Protein AF-W6Q7H1-F1 (afdb_monomer_lite)

Secondary structure (DSSP, 8-state):
-PPPPPPP-------------S-------HHHHHHHHHHHHHHGGGHHHHHHHHHHHHH-HHHHHHHHHHHHHHHHHHHHHHHHHHHHHHHHHHHHHHHHHHHHHHHHHHHHHHHHHHHHHHHHHHHHHHHHHHHHHHHHHHHHTS-----STTSSSSS---

Organism: Penicillium roqueforti (strain FM164) (NCBI:txid1365484)

Sequence (162 aa):
MELRPCELPNLSNKDSDVEPSDHVPLLTSPSQHEEETRHTLATEPFQPTLKVLADLECDDPKFAFLVARLIGPYRRLWESCVSKHINGQKLEQSNQNLKEAGTYLRKERDGLQLRHDKQLARLRFFGQALESSRERLISLLDNWNYPYSPNLVGLLDVIREE

pLDDT: mean 80.97, std 22.29, range [35.31, 98.75]

Foldseek 3Di:
DDDDDDDDDDDDDDDDDDPDDPDDPPCQDPVNVVVVVLCCQLCVVCVVVVVVLVVCCVVPVVVSVVSCVVCVVVSVVSSVVSVVVVVVVVVVVVVVVVVVVVVVVVVVVVVVVVVVVVVVVVVVVVVVVVVVVVVVVVVVVVVVPDPPDDDPPPPPVPPPDD

Radius of gyration: 45.91 Å; chains: 1; bounding box: 108×52×128 Å

Structure (mmCIF, N/CA/C/O backbone):
data_AF-W6Q7H1-F1
#
_entry.id   AF-W6Q7H1-F1
#
loop_
_atom_site.group_PDB
_atom_site.id
_atom_site.type_symbol
_atom_site.label_atom_id
_atom_site.label_alt_id
_atom_site.label_comp_id
_atom_site.label_asym_id
_atom_site.label_entity_id
_atom_site.label_seq_id
_atom_site.pdbx_PDB_ins_code
_atom_site.Cartn_x
_atom_site.Cartn_y
_atom_site.Cartn_z
_atom_site.occupancy
_atom_site.B_iso_or_equiv
_atom_site.auth_seq_id
_atom_site.auth_comp_id
_atom_site.auth_asym_id
_atom_site.auth_atom_id
_atom_site.pdbx_PDB_model_num
ATOM 1 N N . MET A 1 1 ? 21.364 39.750 -37.862 1.00 40.34 1 MET A N 1
ATOM 2 C CA . MET A 1 1 ? 19.901 39.577 -37.754 1.00 40.34 1 MET A CA 1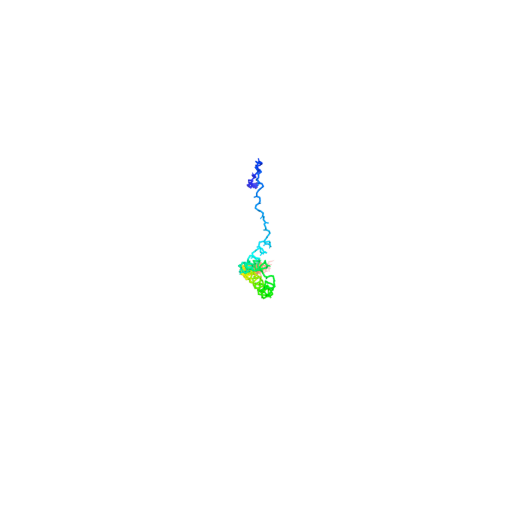
ATOM 3 C C . MET A 1 1 ? 19.629 39.081 -36.351 1.00 40.34 1 MET A C 1
ATOM 5 O O . MET A 1 1 ? 19.990 37.959 -36.027 1.00 40.34 1 MET A O 1
ATOM 9 N N . GLU A 1 2 ? 19.172 39.995 -35.505 1.00 40.50 2 GLU A N 1
ATOM 10 C CA . GLU A 1 2 ? 19.010 39.822 -34.062 1.00 40.50 2 GLU A CA 1
ATOM 11 C C . GLU A 1 2 ? 17.768 38.987 -33.729 1.00 40.50 2 GLU A C 1
ATOM 13 O O . GLU A 1 2 ? 16.739 39.077 -34.402 1.00 40.50 2 GLU A O 1
ATOM 18 N N . LEU A 1 3 ? 17.878 38.170 -32.682 1.00 42.88 3 LEU A N 1
ATOM 19 C CA . LEU A 1 3 ? 16.790 37.377 -32.118 1.00 42.88 3 LEU A CA 1
ATOM 20 C C . LEU A 1 3 ? 15.899 38.274 -31.244 1.00 42.88 3 LEU A C 1
ATOM 22 O O . LEU A 1 3 ? 16.369 38.847 -30.265 1.00 42.88 3 LEU A O 1
ATOM 26 N N . ARG A 1 4 ? 14.605 38.357 -31.573 1.00 41.91 4 ARG A N 1
ATOM 27 C CA . ARG A 1 4 ? 13.549 38.881 -30.689 1.00 41.91 4 ARG A CA 1
ATOM 28 C C . ARG A 1 4 ? 13.081 37.779 -29.726 1.00 41.91 4 ARG A C 1
ATOM 30 O O . ARG A 1 4 ? 12.686 36.721 -30.215 1.00 41.91 4 ARG A O 1
ATOM 37 N N . PRO A 1 5 ? 13.020 38.014 -28.406 1.00 41.50 5 PRO A N 1
ATOM 38 C CA . PRO A 1 5 ? 12.223 37.204 -27.489 1.00 41.50 5 PRO A CA 1
ATOM 39 C C . PRO A 1 5 ? 10.792 37.761 -27.412 1.00 41.50 5 PRO A C 1
ATOM 41 O O . PRO A 1 5 ? 10.605 38.960 -27.218 1.00 41.50 5 PRO A O 1
ATOM 44 N N . CYS A 1 6 ? 9.781 36.903 -27.568 1.00 40.47 6 CYS A N 1
ATOM 45 C CA . CYS A 1 6 ? 8.385 37.258 -27.310 1.00 40.47 6 CYS A CA 1
ATOM 46 C C . CYS A 1 6 ? 8.111 37.300 -25.798 1.00 40.47 6 CYS A C 1
ATOM 48 O O . CYS A 1 6 ? 8.524 36.416 -25.050 1.00 40.47 6 CYS A O 1
ATOM 50 N N . GLU A 1 7 ? 7.430 38.365 -25.393 1.00 38.88 7 GLU A N 1
ATOM 51 C CA . GLU A 1 7 ? 7.159 38.823 -24.032 1.00 38.88 7 GLU A CA 1
ATOM 52 C C . GLU A 1 7 ? 6.196 37.905 -23.252 1.00 38.88 7 GLU A C 1
ATOM 54 O O . GLU A 1 7 ? 5.252 37.343 -23.807 1.00 38.88 7 GLU A O 1
ATOM 59 N N . LEU A 1 8 ? 6.418 37.795 -21.938 1.00 44.91 8 LEU A N 1
ATOM 60 C CA . LEU A 1 8 ? 5.464 37.252 -20.963 1.00 44.91 8 LEU A CA 1
ATOM 61 C C . LEU A 1 8 ? 4.520 38.374 -20.491 1.00 44.91 8 LEU A C 1
ATOM 63 O O . LEU A 1 8 ? 5.006 39.473 -20.211 1.00 44.91 8 LEU A O 1
ATOM 67 N N . PRO A 1 9 ? 3.208 38.131 -20.311 1.00 43.03 9 PRO A N 1
ATOM 68 C CA . PRO A 1 9 ? 2.324 39.138 -19.744 1.00 43.03 9 PRO A CA 1
ATOM 69 C C . PRO A 1 9 ? 2.499 39.220 -18.221 1.00 43.03 9 PRO A C 1
ATOM 71 O O . PRO A 1 9 ? 2.127 38.314 -17.475 1.00 43.03 9 PRO A O 1
ATOM 74 N N . ASN A 1 10 ? 3.048 40.349 -17.771 1.00 39.53 10 ASN A N 1
ATOM 75 C CA . ASN A 1 10 ? 2.934 40.845 -16.403 1.00 39.53 10 ASN A CA 1
ATOM 76 C C . ASN A 1 10 ? 1.489 41.302 -16.157 1.00 39.53 10 ASN A C 1
ATOM 78 O O . ASN A 1 10 ? 1.030 42.258 -16.778 1.00 39.53 10 ASN A O 1
ATOM 82 N N . LEU A 1 11 ? 0.792 40.660 -15.222 1.00 37.38 11 LEU A N 1
ATOM 83 C CA . LEU A 1 11 ? -0.483 41.136 -14.685 1.00 37.38 11 LEU A CA 1
ATOM 84 C C . LEU A 1 11 ? -0.301 41.385 -13.187 1.00 37.38 11 LEU A C 1
ATOM 86 O O . LEU A 1 11 ? -0.572 40.534 -12.349 1.00 37.38 11 LEU A O 1
ATOM 90 N N . SER A 1 12 ? 0.217 42.573 -12.876 1.00 39.00 12 SER A N 1
ATOM 91 C CA . SER A 1 12 ? 0.141 43.179 -11.549 1.00 39.00 12 SER A CA 1
ATOM 92 C C . SER A 1 12 ? -0.893 44.298 -11.616 1.00 39.00 12 SER A C 1
ATOM 94 O O . SER A 1 12 ? -0.674 45.306 -12.285 1.00 39.00 12 SER A O 1
ATOM 96 N N . ASN A 1 13 ? -2.033 44.093 -10.959 1.00 35.31 13 ASN A N 1
ATOM 97 C CA . ASN A 1 13 ? -2.994 45.137 -10.622 1.00 35.31 13 ASN A CA 1
ATOM 98 C C . ASN A 1 13 ? -3.546 44.845 -9.217 1.00 35.31 13 ASN A C 1
ATOM 100 O O . ASN A 1 13 ? -4.483 44.075 -9.050 1.00 35.31 13 ASN A O 1
ATOM 104 N N . LYS A 1 14 ? -2.851 45.407 -8.225 1.00 38.88 14 LYS A N 1
ATOM 105 C CA . LYS A 1 14 ? -3.368 46.357 -7.229 1.00 38.88 14 LYS A CA 1
ATOM 106 C C . LYS A 1 14 ? -4.723 46.058 -6.559 1.00 38.88 14 LYS A C 1
ATOM 108 O O . LYS A 1 14 ? -5.775 46.230 -7.163 1.00 38.88 14 LYS A O 1
ATOM 113 N N . ASP A 1 15 ? -4.609 45.729 -5.272 1.00 42.09 15 ASP A N 1
ATOM 114 C CA . ASP A 1 15 ? -5.426 46.101 -4.108 1.00 42.09 15 ASP A CA 1
ATOM 115 C C . ASP A 1 15 ? -6.907 46.448 -4.319 1.00 42.09 15 ASP A C 1
ATOM 117 O O . ASP A 1 15 ? -7.267 47.539 -4.767 1.00 42.09 15 ASP A O 1
ATOM 121 N N . SER A 1 16 ? -7.763 45.566 -3.805 1.00 40.66 16 SER A N 1
ATOM 122 C CA . SER A 1 16 ? -9.054 45.947 -3.241 1.00 40.66 16 SER A CA 1
ATOM 123 C C . SER A 1 16 ? -9.199 45.298 -1.867 1.00 40.66 16 SER A C 1
ATOM 125 O O . SER A 1 16 ? -9.315 44.075 -1.772 1.00 40.66 16 SER A O 1
ATOM 127 N N . ASP A 1 17 ? -9.182 46.142 -0.835 1.00 50.56 17 ASP A N 1
ATOM 128 C CA . ASP A 1 17 ? -9.732 45.884 0.496 1.00 50.56 17 ASP A CA 1
ATOM 129 C C . ASP A 1 17 ? -11.088 45.178 0.383 1.00 50.56 17 ASP A C 1
ATOM 131 O O . ASP A 1 17 ? -12.082 45.785 -0.017 1.00 50.56 17 ASP A O 1
ATOM 135 N N . VAL A 1 18 ? -11.128 43.902 0.756 1.00 44.12 18 VAL A N 1
ATOM 136 C CA . VAL A 1 18 ? -12.328 43.234 1.263 1.00 44.12 18 VAL A CA 1
ATOM 137 C C . VAL A 1 18 ? -11.851 42.295 2.359 1.00 44.12 18 VAL A C 1
ATOM 139 O O . VAL A 1 18 ? -11.338 41.211 2.097 1.00 44.12 18 VAL A O 1
ATOM 142 N N . GLU A 1 19 ? -11.992 42.758 3.593 1.00 41.62 19 GLU A N 1
ATOM 143 C CA . GLU A 1 19 ? -11.903 41.968 4.814 1.00 41.62 19 GLU A CA 1
ATOM 144 C C . GLU A 1 19 ? -12.893 40.786 4.719 1.00 41.62 19 GLU A C 1
ATOM 146 O O . GLU A 1 19 ? -14.108 41.007 4.653 1.00 41.62 19 GLU A O 1
ATOM 151 N N . PRO A 1 20 ? -12.440 39.519 4.670 1.00 40.88 20 PRO A N 1
ATOM 152 C CA . PRO A 1 20 ? -13.344 38.396 4.803 1.00 40.88 20 PRO A CA 1
ATOM 153 C C . PRO A 1 20 ? -13.561 38.171 6.297 1.00 40.88 20 PRO A C 1
ATOM 155 O O . PRO A 1 20 ? -12.736 37.561 6.969 1.00 40.88 20 PRO A O 1
ATOM 158 N N . SER A 1 21 ? -14.670 38.731 6.781 1.00 46.59 21 SER A N 1
ATOM 159 C CA . SER A 1 21 ? -15.403 38.367 7.996 1.00 46.59 21 SER A CA 1
ATOM 160 C C . SER A 1 21 ? -14.884 37.099 8.691 1.00 46.59 21 SER A C 1
ATOM 162 O O . SER A 1 21 ? -14.930 36.000 8.131 1.00 46.59 21 SER A O 1
ATOM 164 N N . ASP A 1 22 ? -14.448 37.294 9.938 1.00 45.38 22 ASP A N 1
ATOM 165 C CA . ASP A 1 22 ? -14.119 36.290 10.951 1.00 45.38 22 ASP A CA 1
ATOM 166 C C . ASP A 1 22 ? -15.256 35.284 11.172 1.00 45.38 22 ASP A C 1
ATOM 168 O O . ASP A 1 22 ? -15.965 35.314 12.174 1.00 45.38 22 ASP A O 1
ATOM 172 N N . HIS A 1 23 ? -15.409 34.334 10.260 1.00 52.75 23 HIS A N 1
ATOM 173 C CA . HIS A 1 23 ? -16.142 33.098 10.491 1.00 52.75 23 HIS A CA 1
ATOM 174 C C . HIS A 1 23 ? -15.349 31.941 9.892 1.00 52.75 23 HIS A C 1
ATOM 176 O O . HIS A 1 23 ? -15.810 31.239 8.996 1.00 52.75 23 HIS A O 1
ATOM 182 N N . VAL A 1 24 ? -14.132 31.737 10.402 1.00 43.47 24 VAL A N 1
ATOM 183 C CA . VAL A 1 24 ? -13.449 30.446 10.283 1.00 43.47 24 VAL A CA 1
ATOM 184 C C . VAL A 1 24 ? -14.335 29.431 11.013 1.00 43.47 24 VAL A C 1
ATOM 186 O O . VAL A 1 24 ? -14.487 29.550 12.233 1.00 43.47 24 VAL A O 1
ATOM 189 N N . PRO A 1 25 ? -14.948 28.443 10.329 1.00 48.09 25 PRO A N 1
ATOM 190 C CA . PRO A 1 25 ? -15.515 27.305 11.030 1.00 48.09 25 PRO A CA 1
ATOM 191 C C . PRO A 1 25 ? -14.351 26.697 11.794 1.00 48.09 25 PRO A C 1
ATOM 193 O O . PRO A 1 25 ? -13.331 26.389 11.175 1.00 48.09 25 PRO A O 1
ATOM 196 N N . LEU A 1 26 ? -14.478 26.624 13.120 1.00 49.00 26 LEU A N 1
ATOM 197 C CA . LEU A 1 26 ? -13.492 26.046 14.023 1.00 49.00 26 LEU A CA 1
ATOM 198 C C . LEU A 1 26 ? -12.962 24.761 13.367 1.00 49.00 26 LEU A C 1
ATOM 200 O O . LEU A 1 26 ? -13.674 23.761 13.306 1.00 49.00 26 LEU A O 1
ATOM 204 N N . LEU A 1 27 ? -11.765 24.820 12.777 1.00 48.28 27 LEU A N 1
ATOM 205 C CA . LEU A 1 27 ? -11.122 23.676 12.143 1.00 48.28 27 LEU A CA 1
ATOM 206 C C . LEU A 1 27 ? -10.662 22.791 13.295 1.00 48.28 27 LEU A C 1
ATOM 208 O O . LEU A 1 27 ? -9.509 22.843 13.727 1.00 48.28 27 LEU A O 1
ATOM 212 N N . THR A 1 28 ? -11.603 22.035 13.858 1.00 51.94 28 THR A N 1
ATOM 213 C CA . THR A 1 28 ? -11.302 20.945 14.771 1.00 51.94 28 THR A CA 1
ATOM 214 C C . THR A 1 28 ? -10.275 20.073 14.070 1.00 51.94 28 THR A C 1
ATOM 216 O O . THR A 1 28 ? -10.434 19.672 12.914 1.00 51.94 28 THR A O 1
ATOM 219 N N . SER A 1 29 ? -9.144 19.866 14.738 1.00 66.94 29 SER A N 1
ATOM 220 C CA . SER A 1 29 ? -8.030 19.132 14.148 1.00 66.94 29 SER A CA 1
ATOM 221 C C . SER A 1 29 ? -8.494 17.722 13.755 1.00 66.94 29 SER A C 1
ATOM 223 O O . SER A 1 29 ? -9.351 17.165 14.444 1.00 66.94 29 SER A O 1
ATOM 225 N N . PRO A 1 30 ? -7.923 17.090 12.712 1.00 68.31 30 PRO A N 1
ATOM 226 C CA . PRO A 1 30 ? -8.302 15.732 12.305 1.00 68.31 30 PRO A CA 1
ATOM 227 C C . PRO A 1 30 ? -8.280 14.724 13.466 1.00 68.31 30 PRO A C 1
ATOM 229 O O . PRO A 1 30 ? -9.090 13.805 13.512 1.00 68.31 30 PRO A O 1
ATOM 232 N N . SER A 1 31 ? -7.391 14.937 14.444 1.00 70.00 31 SER A N 1
ATOM 233 C CA . SER A 1 31 ? -7.324 14.171 15.691 1.00 70.00 31 SER A CA 1
ATOM 234 C C . SER A 1 31 ? -8.528 14.377 16.614 1.00 70.00 31 SER A C 1
ATOM 236 O O . SER A 1 31 ? -8.994 13.411 17.206 1.00 70.00 31 SER A O 1
ATOM 238 N N . GLN A 1 32 ? -9.044 15.603 16.731 1.00 77.06 32 GLN A N 1
ATOM 239 C CA . GLN A 1 32 ? -10.197 15.933 17.573 1.00 77.06 32 GLN A CA 1
ATOM 240 C C . GLN A 1 32 ? -11.481 15.325 17.012 1.00 77.06 32 GLN A C 1
ATOM 242 O O . GLN A 1 32 ? -12.263 14.756 17.766 1.00 77.06 32 GLN A O 1
ATOM 247 N N . HIS A 1 33 ? -11.657 15.367 15.690 1.00 79.12 33 HIS A N 1
ATOM 248 C CA . HIS A 1 33 ? -12.797 14.723 15.043 1.00 79.12 33 HIS A CA 1
ATOM 249 C C . HIS A 1 33 ? -12.740 13.192 15.180 1.00 79.12 33 HIS A C 1
ATOM 251 O O . HIS A 1 33 ? -13.756 12.548 15.439 1.00 79.12 33 HIS A O 1
ATOM 257 N N . GLU A 1 34 ? -11.549 12.592 15.073 1.00 82.06 34 GLU A N 1
ATOM 258 C CA . GLU A 1 34 ? -11.366 11.150 15.280 1.00 82.06 34 GLU A CA 1
ATOM 259 C C . GLU A 1 34 ? -11.697 10.745 16.729 1.00 82.06 34 GLU A C 1
ATOM 261 O O . GLU A 1 34 ? -12.388 9.751 16.949 1.00 82.06 34 GLU A O 1
ATOM 266 N N . GLU A 1 35 ? -11.257 11.535 17.715 1.00 85.75 35 GLU A N 1
ATOM 267 C CA . GLU A 1 35 ? -11.584 11.351 19.135 1.00 85.75 35 GLU A CA 1
ATOM 268 C C . GLU A 1 35 ? -13.100 11.399 19.372 1.00 85.75 35 GLU A C 1
ATOM 270 O O . GLU A 1 35 ? -13.674 10.487 19.967 1.00 85.75 35 GLU A O 1
ATOM 275 N N . GLU A 1 36 ? -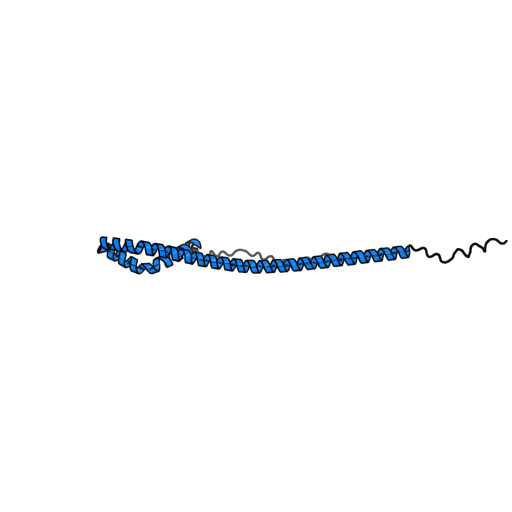13.764 12.423 18.840 1.00 86.75 36 GLU A N 1
ATOM 276 C CA . GLU A 1 36 ? -15.207 12.628 18.962 1.00 86.75 36 GLU A CA 1
ATOM 277 C C . GLU A 1 36 ? -16.013 11.497 18.310 1.00 86.75 36 GLU A C 1
ATOM 279 O O . GLU A 1 36 ? -16.990 11.003 18.882 1.00 86.75 36 GLU A O 1
ATOM 284 N N . THR A 1 37 ? -15.558 11.009 17.155 1.00 87.06 37 THR A N 1
ATOM 285 C CA . THR A 1 37 ? -16.187 9.879 16.461 1.00 87.06 37 THR A CA 1
ATOM 286 C C . THR A 1 37 ? -16.035 8.587 17.270 1.00 87.06 37 THR A C 1
ATOM 288 O O . THR A 1 37 ? -17.005 7.845 17.446 1.00 87.06 37 THR A O 1
ATOM 291 N N . ARG A 1 38 ? -14.839 8.331 17.830 1.00 91.56 38 ARG A N 1
ATOM 292 C CA . ARG A 1 38 ? -14.591 7.184 18.723 1.00 91.56 38 ARG A CA 1
ATOM 293 C C . ARG A 1 38 ? -15.487 7.241 19.957 1.00 91.56 38 ARG A C 1
ATOM 295 O O . ARG A 1 38 ? -16.094 6.232 20.309 1.00 91.56 38 ARG A O 1
ATOM 302 N N . HIS A 1 39 ? -15.587 8.406 20.594 1.00 89.25 39 HIS A N 1
ATOM 303 C CA . HIS A 1 39 ? -16.420 8.598 21.778 1.00 89.25 39 HIS A CA 1
ATOM 304 C C . HIS A 1 39 ? -17.906 8.417 21.480 1.00 89.25 39 HIS A C 1
ATOM 306 O O . HIS A 1 39 ? -18.596 7.735 22.241 1.00 89.25 39 HIS A O 1
ATOM 312 N N . THR A 1 40 ? -18.391 8.959 20.364 1.00 90.69 40 THR A N 1
ATOM 313 C CA . THR A 1 40 ? -19.788 8.813 19.944 1.00 90.69 40 THR A CA 1
ATOM 314 C C . THR A 1 40 ? -20.145 7.339 19.746 1.00 90.69 40 THR A C 1
ATOM 316 O O . THR A 1 40 ? -21.043 6.835 20.420 1.00 90.69 40 THR A O 1
ATOM 319 N N . LEU A 1 41 ? -19.370 6.609 18.938 1.00 91.62 41 LEU A N 1
ATOM 320 C CA . LEU A 1 41 ? -19.603 5.186 18.649 1.00 91.62 41 LEU A CA 1
ATOM 321 C C . LEU A 1 41 ? -19.452 4.278 19.881 1.00 91.62 41 LEU A C 1
ATOM 323 O O . LEU A 1 41 ? -20.107 3.238 19.998 1.00 91.62 41 LEU A O 1
ATOM 327 N N . ALA A 1 42 ? -18.578 4.648 20.816 1.00 91.81 42 ALA A N 1
ATOM 328 C CA . ALA A 1 42 ? -18.394 3.900 22.051 1.00 91.81 42 ALA A CA 1
ATOM 329 C C . ALA A 1 42 ? -19.533 4.121 23.057 1.00 91.81 42 ALA A C 1
ATOM 331 O O . ALA A 1 42 ? -19.881 3.200 23.798 1.00 91.81 42 ALA A O 1
ATOM 332 N N . THR A 1 43 ? -20.111 5.323 23.097 1.00 90.38 43 THR A N 1
ATOM 333 C CA . THR A 1 43 ? -21.060 5.701 24.153 1.00 90.38 43 THR A CA 1
ATOM 334 C C . THR A 1 43 ? -22.512 5.520 23.724 1.00 90.38 43 THR A C 1
ATOM 336 O O . THR A 1 43 ? -23.333 5.155 24.563 1.00 90.38 43 THR A O 1
ATOM 339 N N . GLU A 1 44 ? -22.834 5.716 22.440 1.00 93.88 44 GLU A N 1
ATOM 340 C CA . GLU A 1 44 ? -24.193 5.611 21.882 1.00 93.88 44 GLU A CA 1
ATOM 341 C C . GLU A 1 44 ? -24.937 4.329 2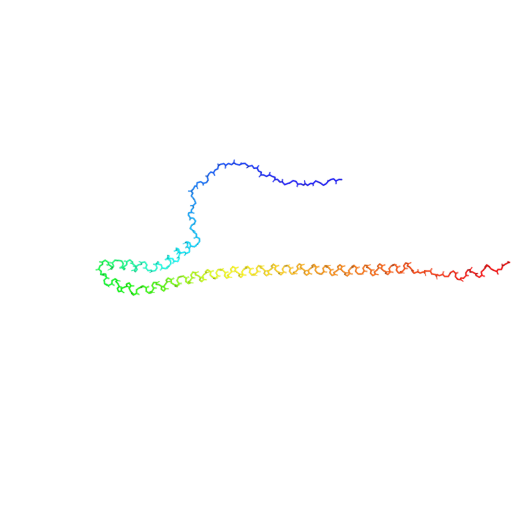2.316 1.00 93.88 44 GLU A C 1
ATOM 343 O O . GLU A 1 44 ? -26.033 4.454 22.871 1.00 93.88 44 GLU A O 1
ATOM 348 N N . PRO A 1 45 ? -24.354 3.114 22.222 1.00 92.62 45 PRO A N 1
ATOM 349 C CA . PRO A 1 45 ? -25.063 1.885 22.595 1.00 92.62 45 PRO A CA 1
ATOM 350 C C . PRO A 1 45 ? -25.384 1.776 24.091 1.00 92.62 45 PRO A C 1
ATOM 352 O O . PRO A 1 45 ? -26.295 1.048 24.479 1.00 92.62 45 PRO A O 1
ATOM 355 N N . PHE A 1 46 ? -24.643 2.493 24.943 1.00 93.00 46 PHE A N 1
ATOM 356 C CA . PHE A 1 46 ? -24.813 2.465 26.397 1.00 93.00 46 PHE A CA 1
ATOM 357 C C . PHE A 1 46 ? -25.626 3.644 26.938 1.00 93.00 46 PHE A C 1
ATOM 359 O O . PHE A 1 46 ? -25.927 3.640 28.132 1.00 93.00 46 PHE A O 1
ATOM 366 N N . GLN A 1 47 ? -26.007 4.627 26.112 1.00 94.25 47 GLN A N 1
ATOM 367 C CA . GLN A 1 47 ? -26.784 5.797 26.550 1.00 94.25 47 GLN A CA 1
ATOM 368 C C . GLN A 1 47 ? -28.075 5.425 27.307 1.00 94.25 47 GLN A C 1
ATOM 370 O O . GLN A 1 47 ? -28.300 5.974 28.389 1.00 94.25 47 GLN A O 1
ATOM 375 N N . PRO A 1 48 ? -28.905 4.465 26.842 1.00 94.50 48 PRO A N 1
ATOM 376 C CA . PRO A 1 48 ? -30.125 4.099 27.563 1.00 94.50 48 PRO A CA 1
ATOM 377 C C . PRO A 1 48 ? -29.823 3.489 28.934 1.00 94.50 48 PRO A C 1
ATOM 379 O O . PRO A 1 48 ? -30.435 3.851 29.935 1.00 94.50 48 PRO A O 1
ATOM 382 N N . THR A 1 49 ? -28.838 2.590 28.994 1.00 91.69 49 THR A N 1
ATOM 383 C CA . THR A 1 49 ? -28.430 1.930 30.237 1.00 91.69 49 THR A CA 1
ATOM 384 C C . THR A 1 49 ? -27.801 2.912 31.220 1.00 91.69 49 THR A C 1
ATOM 386 O O . THR A 1 49 ? -28.024 2.797 32.419 1.00 91.69 49 THR A O 1
ATOM 389 N N . LEU A 1 50 ? -27.043 3.894 30.728 1.00 91.00 50 LEU A N 1
ATOM 390 C CA . LEU A 1 50 ? -26.494 4.979 31.537 1.00 91.00 50 LEU A CA 1
ATOM 391 C C . LEU A 1 50 ? -27.572 5.829 32.182 1.00 91.00 50 LEU A C 1
ATOM 393 O O . LEU A 1 50 ? -27.449 6.170 33.353 1.00 91.00 50 LEU A O 1
ATOM 397 N N . LYS A 1 51 ? -28.618 6.147 31.422 1.00 94.44 51 LYS A N 1
ATOM 398 C CA . LYS A 1 51 ? -29.747 6.912 31.931 1.00 94.44 51 LYS A CA 1
ATOM 399 C C . LYS A 1 51 ? -30.471 6.150 33.041 1.00 94.44 51 LYS A C 1
ATOM 401 O O . LYS A 1 51 ? -30.630 6.684 34.127 1.00 94.44 51 LYS A O 1
ATOM 406 N N . VAL A 1 52 ? -30.791 4.874 32.803 1.00 94.25 52 VAL A N 1
ATOM 407 C CA . VAL A 1 52 ? -31.403 4.002 33.822 1.00 94.25 52 VAL A CA 1
ATOM 408 C C . VAL A 1 52 ? -30.509 3.869 35.057 1.00 94.25 52 VAL A C 1
ATOM 410 O O . VAL A 1 52 ? -31.010 3.833 36.173 1.00 94.25 52 VAL A O 1
ATOM 413 N N . LEU A 1 53 ? -29.188 3.799 34.875 1.00 93.44 53 LEU A N 1
ATOM 414 C CA . LEU A 1 53 ? -28.245 3.718 35.987 1.00 93.44 53 LEU A CA 1
ATOM 415 C C . LEU A 1 53 ? -28.220 5.006 36.822 1.00 93.44 53 LEU A C 1
ATOM 417 O O . LEU A 1 53 ? -28.132 4.911 38.040 1.00 93.44 53 LEU A O 1
ATOM 421 N N . ALA A 1 54 ? -28.318 6.174 36.182 1.00 94.62 54 ALA A N 1
ATOM 422 C CA . ALA A 1 54 ? -28.393 7.463 36.866 1.00 94.62 54 ALA A CA 1
ATOM 423 C C . ALA A 1 54 ? -29.702 7.610 37.658 1.00 94.62 54 ALA A C 1
ATOM 425 O O . ALA A 1 54 ? -29.669 8.026 38.812 1.00 94.62 54 ALA A O 1
ATOM 426 N N . ASP A 1 55 ? -30.831 7.201 37.070 1.00 95.38 55 ASP A N 1
ATOM 427 C CA . ASP A 1 55 ? -32.127 7.188 37.759 1.00 95.38 55 ASP A CA 1
ATOM 428 C C . ASP A 1 55 ? -32.079 6.234 38.973 1.00 95.38 55 ASP A C 1
ATOM 430 O O . ASP A 1 55 ? -32.474 6.583 40.085 1.00 95.38 55 ASP A O 1
ATOM 434 N N . LEU A 1 56 ? -31.494 5.046 38.787 1.00 94.75 56 LEU A N 1
ATOM 435 C CA . LEU A 1 56 ? -31.360 4.041 39.838 1.00 94.75 56 LEU A CA 1
ATOM 436 C C . LEU A 1 56 ? -30.395 4.453 40.958 1.00 94.75 56 LEU A C 1
ATOM 438 O O . LEU A 1 56 ? -30.586 4.049 42.100 1.00 94.75 56 LEU A O 1
ATOM 442 N N . GLU A 1 57 ? -29.359 5.237 40.662 1.00 94.94 57 GLU A N 1
ATOM 443 C CA . GLU A 1 57 ? -28.439 5.765 41.675 1.00 94.94 57 GLU A CA 1
ATOM 444 C C . GLU A 1 57 ? -29.155 6.689 42.672 1.00 94.94 57 GLU A C 1
ATOM 446 O O . GLU A 1 57 ? -28.806 6.695 43.855 1.00 94.94 57 GLU A O 1
ATOM 451 N N . CYS A 1 58 ? -30.192 7.406 42.223 1.00 94.19 58 CYS A N 1
ATOM 452 C CA . CYS A 1 58 ? -31.060 8.199 43.092 1.00 94.19 58 CYS A CA 1
ATOM 453 C C . CYS A 1 58 ? -32.006 7.335 43.944 1.00 94.19 58 CYS A C 1
ATOM 455 O O . CYS A 1 58 ? -32.193 7.642 45.122 1.00 94.19 58 CYS A O 1
ATOM 457 N N . ASP A 1 59 ? -32.582 6.272 43.372 1.00 95.44 59 ASP A N 1
ATOM 458 C CA . ASP A 1 59 ? -33.602 5.443 44.035 1.00 95.44 59 ASP A CA 1
ATOM 459 C C . ASP A 1 59 ? -33.012 4.361 44.963 1.00 95.44 59 ASP A C 1
ATOM 461 O O . ASP A 1 59 ? -33.470 4.175 46.093 1.00 95.44 59 ASP A O 1
ATOM 465 N N . ASP A 1 60 ? -31.990 3.636 44.500 1.00 95.88 60 ASP A N 1
ATOM 466 C CA . ASP A 1 60 ? -31.287 2.584 45.242 1.00 95.88 60 ASP A CA 1
ATOM 467 C C . ASP A 1 60 ? -29.787 2.563 44.877 1.00 95.88 60 ASP A C 1
ATOM 469 O O . ASP A 1 60 ? -29.346 1.810 43.994 1.00 95.88 60 ASP A O 1
ATOM 473 N N . PRO A 1 61 ? -28.950 3.325 45.605 1.00 94.88 61 PRO A N 1
ATOM 474 C CA . PRO A 1 61 ? -27.525 3.428 45.302 1.00 94.88 61 PRO A CA 1
ATOM 475 C C . PRO A 1 61 ? -26.772 2.098 45.470 1.00 94.88 61 PRO A C 1
ATOM 477 O O . PRO A 1 61 ? -25.733 1.884 44.839 1.00 94.88 61 PRO A O 1
ATOM 480 N N . LYS A 1 62 ? -27.271 1.167 46.299 1.00 95.62 62 LYS A N 1
ATOM 481 C CA . LYS A 1 62 ? -26.623 -0.143 46.484 1.00 95.62 62 LYS A CA 1
ATOM 482 C C . LYS A 1 62 ? -26.854 -1.027 45.267 1.00 95.62 62 LYS A C 1
ATOM 484 O O . LYS A 1 62 ? -25.919 -1.689 44.811 1.00 95.62 62 LYS A O 1
ATOM 489 N N . PHE A 1 63 ? -28.073 -1.029 44.734 1.00 92.31 63 PHE A N 1
ATOM 490 C CA . PHE A 1 63 ? -28.379 -1.762 43.512 1.00 92.31 63 PHE A CA 1
ATOM 491 C C . PHE A 1 63 ? -27.716 -1.115 42.288 1.00 92.31 63 PHE A C 1
ATOM 493 O O . PHE A 1 63 ? -27.105 -1.831 41.492 1.00 92.31 63 PHE A O 1
ATOM 500 N N . ALA A 1 64 ? -27.704 0.221 42.195 1.00 95.69 64 ALA A N 1
ATOM 501 C CA . ALA A 1 64 ? -26.971 0.952 41.158 1.00 95.69 64 ALA A CA 1
ATOM 502 C C . ALA A 1 64 ? -25.489 0.549 41.110 1.00 95.69 64 ALA A C 1
ATOM 504 O O . ALA A 1 64 ? -24.961 0.237 40.044 1.00 95.69 64 ALA A O 1
ATOM 505 N N . PHE A 1 65 ? -24.825 0.445 42.266 1.00 94.25 65 PHE A N 1
ATOM 506 C CA . PHE A 1 65 ? -23.435 -0.007 42.334 1.00 94.25 65 PHE A CA 1
ATOM 507 C C . PHE A 1 65 ? -23.232 -1.426 41.771 1.00 94.25 65 PHE A C 1
ATOM 509 O O . PHE A 1 65 ? -22.267 -1.673 41.041 1.00 94.25 65 PHE A O 1
ATOM 516 N N . LEU A 1 66 ? -24.131 -2.368 42.076 1.00 95.12 66 LEU A N 1
ATOM 517 C CA . LEU A 1 66 ? -24.054 -3.739 41.554 1.00 95.12 66 LEU A CA 1
ATOM 518 C C . LEU A 1 66 ? -24.226 -3.772 40.032 1.00 95.12 66 LEU A C 1
ATOM 520 O O . LEU A 1 66 ? -23.470 -4.452 39.334 1.00 95.12 66 LEU A O 1
ATOM 524 N N . VAL A 1 67 ? -25.180 -2.998 39.518 1.00 93.94 67 VAL A N 1
ATOM 525 C CA . VAL A 1 67 ? -25.454 -2.879 38.084 1.00 93.94 67 VAL A CA 1
ATOM 526 C C . VAL A 1 67 ? -24.273 -2.212 37.363 1.00 93.94 67 VAL A C 1
ATOM 528 O O . VAL A 1 67 ? -23.787 -2.737 36.358 1.00 93.94 67 VAL A O 1
ATOM 531 N N . ALA A 1 68 ? -23.711 -1.136 37.920 1.00 94.38 68 ALA A N 1
ATOM 532 C CA . ALA A 1 68 ? -22.512 -0.475 37.401 1.00 94.38 68 ALA A CA 1
ATOM 533 C C . ALA A 1 68 ? -21.301 -1.421 37.357 1.00 94.38 68 ALA A C 1
ATOM 535 O O . ALA A 1 68 ? -20.574 -1.467 36.359 1.00 94.38 68 ALA A O 1
ATOM 536 N N . ARG A 1 69 ? -21.101 -2.221 38.414 1.00 95.25 69 ARG A N 1
ATOM 537 C CA . ARG A 1 69 ? -20.027 -3.221 38.493 1.00 95.25 69 ARG A CA 1
ATOM 538 C C . ARG A 1 69 ? -20.160 -4.296 37.412 1.00 95.25 69 ARG A C 1
ATOM 540 O O . ARG A 1 69 ? -19.138 -4.770 36.918 1.00 95.25 69 ARG A O 1
ATOM 547 N N . LEU A 1 70 ? -21.387 -4.655 37.032 1.00 92.56 70 LEU A N 1
ATOM 548 C CA . LEU A 1 70 ? -21.649 -5.605 35.952 1.00 92.56 70 LEU A CA 1
ATOM 549 C C . LEU A 1 70 ? -21.393 -4.993 34.569 1.00 92.56 70 LEU A C 1
ATOM 551 O O . LEU A 1 70 ? -20.754 -5.629 33.739 1.00 92.56 70 LEU A O 1
ATOM 555 N N . ILE A 1 71 ? -21.872 -3.772 34.317 1.00 93.00 71 ILE A N 1
ATOM 556 C CA . ILE A 1 71 ? -21.830 -3.133 32.988 1.00 93.00 71 ILE A CA 1
ATOM 557 C C . ILE A 1 71 ? -20.439 -2.580 32.650 1.00 93.00 71 ILE A C 1
ATOM 559 O O . ILE A 1 71 ? -20.043 -2.570 31.483 1.00 93.00 71 ILE A O 1
ATOM 563 N N . GLY A 1 72 ? -19.679 -2.132 33.653 1.00 93.25 72 GLY A N 1
ATOM 564 C CA . GLY A 1 72 ? -18.377 -1.485 33.467 1.00 93.25 72 GLY A CA 1
ATOM 565 C C . GLY A 1 72 ? -17.395 -2.266 32.576 1.00 93.25 72 GLY A C 1
ATOM 566 O O . GLY A 1 72 ? -16.855 -1.683 31.633 1.00 93.25 72 GLY A O 1
ATOM 567 N N . PRO A 1 73 ? -17.172 -3.574 32.809 1.00 94.69 73 PRO A N 1
ATOM 568 C CA . PRO A 1 73 ? -16.321 -4.397 31.950 1.00 94.69 73 PRO A CA 1
ATOM 569 C C . PRO A 1 73 ? -16.799 -4.470 30.494 1.00 94.69 73 PRO A C 1
ATOM 571 O O . PRO A 1 73 ? -15.978 -4.366 29.583 1.00 94.69 73 PRO A O 1
ATOM 574 N N . TYR A 1 74 ? -18.110 -4.597 30.261 1.00 94.12 74 TYR A N 1
ATOM 575 C CA . TYR A 1 74 ? -18.671 -4.667 28.907 1.00 94.12 74 TYR A CA 1
ATOM 576 C C . TYR A 1 74 ? -18.480 -3.364 28.140 1.00 94.12 74 TYR A C 1
ATOM 578 O O . TYR A 1 74 ? -18.093 -3.399 26.974 1.00 94.12 74 TYR A O 1
ATOM 586 N N . ARG A 1 75 ? -18.668 -2.215 28.800 1.00 93.88 75 ARG A N 1
ATOM 587 C CA . ARG A 1 75 ? -18.387 -0.916 28.182 1.00 93.88 75 ARG A CA 1
ATOM 588 C C . ARG A 1 75 ? -16.930 -0.803 27.745 1.00 93.88 75 ARG A C 1
ATOM 590 O O . ARG A 1 75 ? -16.669 -0.443 26.605 1.00 93.88 75 ARG A O 1
ATOM 597 N N . ARG A 1 76 ? -15.985 -1.141 28.626 1.00 94.12 76 ARG A N 1
ATOM 598 C CA . ARG A 1 76 ? -14.548 -1.047 28.309 1.00 94.12 76 ARG A CA 1
ATOM 599 C C . ARG A 1 76 ? -14.152 -1.969 27.157 1.00 94.12 76 ARG A C 1
ATOM 601 O O . ARG A 1 76 ? -13.320 -1.609 26.326 1.00 94.12 76 ARG A O 1
ATOM 608 N N . LEU A 1 77 ? -14.744 -3.164 27.094 1.00 95.06 77 LEU A N 1
ATOM 609 C CA . LEU A 1 77 ? -14.550 -4.073 25.964 1.00 95.06 77 LEU A CA 1
ATOM 610 C C . LEU A 1 77 ? -15.098 -3.472 24.669 1.00 95.06 77 LEU A C 1
ATOM 612 O O . LEU A 1 77 ? -14.401 -3.492 23.658 1.00 95.06 77 LEU A O 1
ATOM 616 N N . TRP A 1 78 ? -16.296 -2.888 24.708 1.00 95.69 78 TRP A N 1
ATOM 617 C CA . TRP A 1 78 ? -16.888 -2.212 23.557 1.00 95.69 78 TRP A CA 1
ATOM 618 C C . TRP A 1 78 ? -16.039 -1.032 23.067 1.00 95.69 78 TRP A C 1
ATOM 620 O O . TRP A 1 78 ? -15.713 -0.971 21.885 1.00 95.69 78 TRP A O 1
ATOM 630 N N . GLU A 1 79 ? -15.596 -0.154 23.970 1.00 94.50 79 GLU A N 1
ATOM 631 C CA . GLU A 1 79 ? -14.662 0.943 23.674 1.00 94.50 79 GLU A CA 1
ATOM 632 C C . GLU A 1 79 ? -13.394 0.426 22.970 1.00 94.50 79 GLU A C 1
ATOM 634 O O . GLU A 1 79 ? -12.956 0.981 21.958 1.00 94.50 79 GLU A O 1
ATOM 639 N N . SER A 1 80 ? -12.828 -0.688 23.452 1.00 95.00 80 SER A N 1
ATOM 640 C CA . SER A 1 80 ? -11.671 -1.332 22.821 1.00 95.00 80 SER A CA 1
ATOM 641 C C . SER A 1 80 ? -11.990 -1.882 21.426 1.00 95.00 80 SER A C 1
ATOM 643 O O . SER A 1 80 ? -11.180 -1.728 20.508 1.00 95.00 80 SER A O 1
ATOM 645 N N . CYS A 1 81 ? -13.158 -2.501 21.241 1.00 94.94 81 CYS A N 1
ATOM 646 C CA . CYS A 1 81 ? -13.618 -3.010 19.949 1.00 94.94 81 CYS A CA 1
ATOM 647 C C . CYS A 1 81 ? -13.804 -1.885 18.926 1.00 94.94 81 CYS A C 1
ATOM 649 O O . CYS A 1 81 ? -13.284 -1.993 17.816 1.00 94.94 81 CYS A O 1
ATOM 651 N N . VAL A 1 82 ? -14.472 -0.793 19.307 1.00 95.19 82 VAL A N 1
ATOM 652 C CA . VAL A 1 82 ? -14.675 0.393 18.458 1.00 95.19 82 VAL A CA 1
ATOM 653 C C . VAL A 1 82 ? -13.333 1.012 18.067 1.00 95.19 82 VAL A C 1
ATOM 655 O O . VAL A 1 82 ? -13.085 1.264 16.888 1.00 95.19 82 VAL A O 1
ATOM 658 N N . SER A 1 83 ? -12.420 1.177 19.029 1.00 93.56 83 SER A N 1
ATOM 659 C CA . SER A 1 83 ? -11.078 1.709 18.768 1.00 93.56 83 SER A CA 1
ATOM 660 C C . SER A 1 83 ? -10.289 0.836 17.783 1.00 93.56 83 SER A C 1
ATOM 662 O O . SER A 1 83 ? -9.737 1.335 16.800 1.00 93.56 83 SER A O 1
ATOM 664 N N . LYS A 1 84 ? -10.281 -0.491 17.980 1.00 95.56 84 LYS A N 1
ATOM 665 C CA . LYS A 1 84 ? -9.632 -1.432 17.050 1.00 95.56 84 LYS A CA 1
ATOM 666 C C . LYS A 1 84 ? -10.275 -1.420 15.666 1.00 95.56 84 LYS A C 1
ATOM 668 O O . LYS A 1 84 ? -9.549 -1.526 14.683 1.00 95.56 84 LYS A O 1
ATOM 673 N N . HIS A 1 85 ? -11.596 -1.287 15.583 1.00 94.50 85 HIS A N 1
ATOM 674 C CA . HIS A 1 85 ? -12.312 -1.220 14.313 1.00 94.50 85 HIS A CA 1
ATOM 675 C C . HIS A 1 85 ? -11.903 0.013 13.498 1.00 94.50 85 HIS A C 1
ATOM 677 O O . HIS A 1 85 ? -11.502 -0.130 12.345 1.00 94.50 85 HIS A O 1
ATOM 683 N N . ILE A 1 86 ? -11.909 1.197 14.116 1.00 93.88 86 ILE A N 1
ATOM 684 C CA . ILE A 1 86 ? -11.513 2.456 13.464 1.00 93.88 86 ILE A CA 1
ATOM 685 C C . ILE A 1 86 ? -10.046 2.408 13.031 1.00 93.88 86 ILE A C 1
ATOM 687 O O . ILE A 1 86 ? -9.714 2.744 11.893 1.00 93.88 86 ILE A O 1
ATOM 691 N N . ASN A 1 87 ? -9.162 1.910 13.899 1.00 94.69 87 ASN A N 1
ATOM 692 C CA . ASN A 1 87 ? -7.757 1.712 13.544 1.00 94.69 87 ASN A CA 1
ATOM 693 C C . ASN A 1 87 ? -7.590 0.715 12.385 1.00 94.69 87 ASN A C 1
ATOM 695 O O . ASN A 1 87 ? -6.743 0.921 11.517 1.00 94.69 87 ASN A O 1
ATOM 699 N N . GLY A 1 88 ? -8.408 -0.340 12.348 1.00 96.06 88 GLY A N 1
ATOM 700 C CA . GLY A 1 88 ? -8.454 -1.304 11.251 1.00 96.06 88 GLY A CA 1
ATOM 701 C C . GLY A 1 88 ? -8.857 -0.661 9.925 1.00 96.06 88 GLY A C 1
ATOM 702 O O . GLY A 1 88 ? -8.146 -0.830 8.938 1.00 96.06 88 GLY A O 1
ATOM 703 N N . GLN A 1 89 ? -9.922 0.145 9.916 1.00 95.50 89 GLN A N 1
ATOM 704 C CA . GLN A 1 89 ? -10.354 0.892 8.727 1.00 95.50 89 GLN A CA 1
ATOM 705 C C . GLN A 1 89 ? -9.270 1.857 8.232 1.00 95.50 89 GLN A C 1
ATOM 707 O O . GLN A 1 89 ? -8.977 1.920 7.039 1.00 95.50 89 GLN A O 1
ATOM 712 N N . LYS A 1 90 ? -8.616 2.578 9.148 1.00 95.00 90 LYS A N 1
ATOM 713 C CA . LYS A 1 90 ? -7.519 3.497 8.813 1.00 95.00 90 LYS A CA 1
ATOM 714 C C . LYS A 1 90 ? -6.328 2.763 8.200 1.00 95.00 90 LYS A C 1
ATOM 716 O O . LYS A 1 90 ? -5.738 3.236 7.227 1.00 95.00 90 LYS A O 1
ATOM 721 N N . LEU A 1 91 ? -5.983 1.602 8.756 1.00 97.00 91 LEU A N 1
ATOM 722 C CA . LEU A 1 91 ? -4.923 0.753 8.227 1.00 97.00 91 LEU A CA 1
ATOM 723 C C . LEU A 1 91 ? -5.274 0.225 6.832 1.00 97.00 91 LEU A C 1
ATOM 725 O O . LEU A 1 91 ? -4.422 0.248 5.947 1.00 97.00 91 LEU A O 1
ATOM 729 N N . GLU A 1 92 ? -6.511 -0.218 6.623 1.00 98.12 92 GLU A N 1
ATOM 730 C CA . GLU A 1 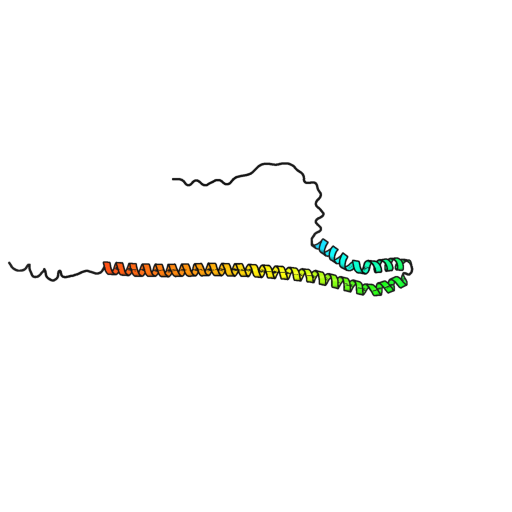92 ? -6.995 -0.694 5.327 1.00 98.12 92 GLU A CA 1
ATOM 731 C C . GLU A 1 92 ? -6.937 0.410 4.265 1.00 98.12 92 GLU A C 1
ATOM 733 O O . GLU A 1 92 ? -6.356 0.202 3.197 1.00 98.12 92 GLU A O 1
ATOM 738 N N . GLN A 1 93 ? -7.414 1.614 4.591 1.00 97.69 93 GLN A N 1
ATOM 739 C CA . GLN A 1 93 ? -7.325 2.773 3.703 1.00 97.69 93 GLN A CA 1
ATOM 740 C C . GLN A 1 93 ? -5.869 3.121 3.366 1.00 97.69 93 GLN A C 1
ATOM 742 O O . GLN A 1 93 ? -5.526 3.355 2.207 1.00 97.69 93 GLN A O 1
ATOM 747 N N . SER A 1 94 ? -4.983 3.132 4.366 1.00 97.38 94 SER A N 1
ATOM 748 C CA . SER A 1 94 ? -3.557 3.393 4.149 1.00 97.38 94 SER A CA 1
ATOM 749 C C . SER A 1 94 ? -2.909 2.327 3.260 1.00 97.38 94 SER A C 1
ATOM 751 O O . SER A 1 94 ? -2.123 2.659 2.371 1.00 97.38 94 SER A O 1
ATOM 753 N N . ASN A 1 95 ? -3.269 1.056 3.448 1.00 98.50 95 ASN A N 1
ATOM 754 C CA . ASN A 1 95 ? -2.786 -0.049 2.625 1.00 98.50 95 ASN A CA 1
ATOM 755 C C . ASN A 1 95 ? -3.244 0.099 1.169 1.00 98.50 95 ASN A C 1
ATOM 757 O O . ASN A 1 95 ? -2.448 -0.097 0.251 1.00 98.50 95 ASN A O 1
ATOM 761 N N . GLN A 1 96 ? -4.499 0.497 0.957 1.00 98.38 96 GLN A N 1
ATOM 762 C CA . GLN A 1 96 ? -5.034 0.758 -0.373 1.00 98.38 96 GLN A CA 1
ATOM 763 C C . GLN A 1 96 ? -4.288 1.908 -1.067 1.00 98.38 96 GLN A C 1
ATOM 765 O O . GLN A 1 96 ? -3.792 1.727 -2.180 1.00 98.38 96 GLN A O 1
ATOM 770 N N . ASN A 1 97 ? -4.081 3.030 -0.372 1.00 98.19 97 ASN A N 1
ATOM 771 C CA . ASN A 1 97 ? -3.290 4.151 -0.887 1.00 98.19 97 ASN A CA 1
ATOM 772 C C . ASN A 1 97 ? -1.855 3.716 -1.245 1.00 98.19 97 ASN A C 1
ATOM 774 O O . ASN A 1 97 ? -1.308 4.111 -2.276 1.00 98.19 97 ASN A O 1
ATOM 778 N N . LEU A 1 98 ? -1.235 2.873 -0.410 1.00 98.50 98 LEU A N 1
ATOM 779 C CA . LEU A 1 98 ? 0.110 2.352 -0.656 1.00 98.50 98 LEU A CA 1
ATOM 780 C C . LEU A 1 98 ? 0.157 1.431 -1.883 1.00 98.50 98 LEU A C 1
ATOM 782 O O . LEU A 1 98 ? 1.104 1.508 -2.668 1.00 98.50 98 LEU A O 1
ATOM 786 N N . LYS A 1 99 ? -0.853 0.574 -2.076 1.00 98.50 99 LYS A N 1
ATOM 787 C CA . LYS A 1 99 ? -0.973 -0.266 -3.277 1.00 98.50 99 LYS A CA 1
ATOM 788 C C . LYS A 1 99 ? -1.060 0.594 -4.532 1.00 98.50 99 LYS A C 1
ATOM 790 O O . LYS A 1 99 ? -0.317 0.346 -5.480 1.00 98.50 99 LYS A O 1
ATOM 795 N N . GLU A 1 100 ? -1.905 1.619 -4.524 1.00 98.56 100 GLU A N 1
ATOM 796 C CA . GLU A 1 100 ? -2.064 2.547 -5.647 1.00 98.56 100 GLU A CA 1
ATOM 797 C C . GLU A 1 100 ? -0.754 3.278 -5.962 1.00 98.56 100 GLU A C 1
ATOM 799 O O . GLU A 1 100 ? -0.273 3.219 -7.098 1.00 98.56 100 GLU A O 1
ATOM 804 N N . ALA A 1 101 ? -0.092 3.847 -4.951 1.00 98.50 101 ALA A N 1
ATOM 805 C CA . ALA A 1 101 ? 1.227 4.459 -5.111 1.00 98.50 101 ALA A CA 1
ATOM 806 C C . ALA A 1 101 ? 2.263 3.464 -5.669 1.00 98.50 101 ALA A C 1
ATOM 808 O O . ALA A 1 101 ? 3.041 3.798 -6.565 1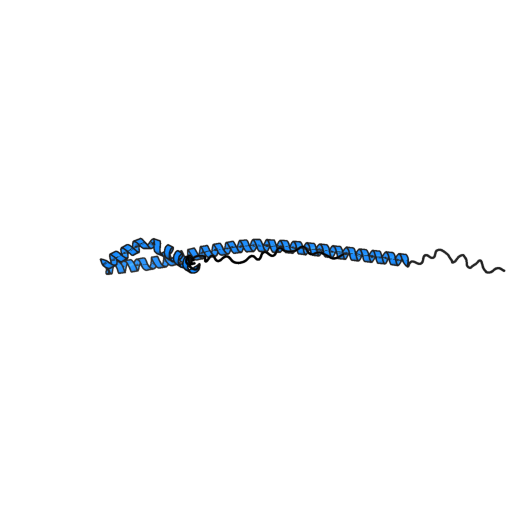.00 98.50 101 ALA A O 1
ATOM 809 N N . GLY A 1 102 ? 2.240 2.213 -5.203 1.00 98.56 102 GLY A N 1
ATOM 810 C CA . GLY A 1 102 ? 3.101 1.146 -5.708 1.00 98.56 102 GLY A CA 1
ATOM 811 C C . GLY A 1 102 ? 2.852 0.817 -7.183 1.00 98.56 102 GLY A C 1
ATOM 812 O O . GLY A 1 102 ? 3.806 0.611 -7.939 1.00 98.56 102 GLY A O 1
ATOM 813 N N . THR A 1 103 ? 1.591 0.797 -7.625 1.00 98.62 103 THR A N 1
ATOM 814 C CA . THR A 1 103 ? 1.258 0.605 -9.048 1.00 98.62 103 THR A CA 1
ATOM 815 C C . THR A 1 103 ? 1.743 1.767 -9.910 1.00 98.62 103 THR A C 1
ATOM 817 O O . THR A 1 103 ? 2.309 1.539 -10.982 1.00 98.62 103 THR A O 1
ATOM 820 N N . TYR A 1 104 ? 1.605 2.998 -9.419 1.00 98.69 104 TYR A N 1
ATOM 821 C CA . TYR A 1 104 ? 2.085 4.193 -10.102 1.00 98.69 104 TYR A CA 1
ATOM 822 C C . TYR A 1 104 ? 3.611 4.182 -10.265 1.00 98.69 104 TYR A C 1
ATOM 824 O O . TYR A 1 104 ? 4.119 4.309 -11.379 1.00 98.69 104 TYR A O 1
ATOM 832 N N . LEU A 1 105 ? 4.352 3.936 -9.181 1.00 98.75 105 LEU A N 1
ATOM 833 C CA . LEU A 1 105 ? 5.817 3.881 -9.214 1.00 98.75 105 LEU A CA 1
ATOM 834 C C . LEU A 1 105 ? 6.339 2.778 -10.138 1.00 98.75 105 LEU A C 1
ATOM 836 O O . LEU A 1 105 ? 7.344 2.965 -10.823 1.00 98.75 105 LEU A O 1
ATOM 840 N N . ARG A 1 106 ? 5.646 1.636 -10.198 1.00 98.69 106 ARG A N 1
ATOM 841 C CA . ARG A 1 106 ? 5.973 0.560 -11.139 1.00 98.69 106 ARG A CA 1
ATOM 842 C C . ARG A 1 106 ? 5.883 1.041 -12.587 1.00 98.69 106 ARG A C 1
ATOM 844 O O . ARG A 1 106 ? 6.811 0.805 -13.354 1.00 98.69 106 ARG A O 1
ATOM 851 N N . LYS A 1 107 ? 4.805 1.747 -12.937 1.00 98.62 107 LYS A N 1
ATOM 852 C CA . LYS A 1 107 ? 4.605 2.308 -14.278 1.00 98.62 107 LYS A CA 1
ATOM 853 C C . LYS A 1 107 ? 5.690 3.325 -14.634 1.00 98.62 107 LYS A C 1
ATOM 855 O O . LYS A 1 107 ? 6.236 3.264 -15.734 1.00 98.62 107 LYS A O 1
ATOM 860 N N . GLU A 1 108 ? 6.035 4.213 -13.704 1.00 98.69 108 GLU A N 1
ATOM 861 C CA . GLU A 1 108 ? 7.105 5.196 -13.912 1.00 98.69 108 GLU A CA 1
ATOM 862 C C . GLU A 1 108 ? 8.468 4.529 -14.110 1.00 98.69 108 GLU A C 1
ATOM 864 O O . GLU A 1 108 ? 9.197 4.870 -15.044 1.00 98.69 108 GLU A O 1
ATOM 869 N N . ARG A 1 109 ? 8.791 3.521 -13.292 1.00 98.69 109 ARG A N 1
ATOM 870 C CA . ARG A 1 109 ? 10.009 2.719 -13.449 1.00 98.69 109 ARG A CA 1
ATOM 871 C C . ARG A 1 109 ? 10.061 2.051 -14.823 1.00 98.69 109 ARG A C 1
ATOM 873 O O . ARG A 1 109 ? 11.085 2.141 -15.492 1.00 98.69 109 ARG A O 1
ATOM 880 N N . ASP A 1 110 ? 8.981 1.402 -15.248 1.00 98.69 110 ASP A N 1
ATOM 881 C CA . ASP A 1 110 ? 8.935 0.694 -16.534 1.00 98.69 110 ASP A CA 1
ATOM 882 C C . ASP A 1 110 ? 9.072 1.672 -17.712 1.00 98.69 110 ASP A C 1
ATOM 884 O O . ASP A 1 110 ? 9.808 1.415 -18.666 1.00 98.69 110 ASP A O 1
ATOM 888 N N . GLY A 1 111 ? 8.441 2.846 -17.613 1.00 98.62 111 GLY A N 1
ATOM 889 C CA . GLY A 1 111 ? 8.610 3.929 -18.580 1.00 98.62 111 GLY A CA 1
ATOM 890 C C . GLY A 1 111 ? 10.044 4.464 -18.631 1.00 98.62 111 GLY A C 1
ATOM 891 O O . GLY A 1 111 ? 10.570 4.726 -19.716 1.00 98.62 111 GLY A O 1
ATOM 892 N N . LEU A 1 112 ? 10.702 4.609 -17.479 1.00 98.75 112 LEU A N 1
ATOM 893 C CA . LEU A 1 112 ? 12.095 5.042 -17.407 1.00 98.75 112 LEU A CA 1
ATOM 894 C C . LEU A 1 112 ? 13.046 3.995 -17.997 1.00 98.75 112 LEU A C 1
ATOM 896 O O . LEU A 1 112 ? 13.923 4.360 -18.781 1.00 98.75 112 LEU A O 1
ATOM 900 N N . GLN A 1 113 ? 12.837 2.715 -17.681 1.00 98.75 113 GLN A N 1
ATOM 901 C CA . GLN A 1 113 ? 13.611 1.605 -18.234 1.00 98.75 113 GLN A CA 1
ATOM 902 C C . GLN A 1 113 ? 13.511 1.577 -19.762 1.00 98.75 113 GLN A C 1
ATOM 904 O O . GLN A 1 113 ? 14.526 1.541 -20.452 1.00 98.75 113 GLN A O 1
ATOM 909 N N . LEU A 1 114 ? 12.297 1.716 -20.304 1.00 98.75 114 LEU A N 1
ATOM 910 C CA . LEU A 1 114 ? 12.082 1.779 -21.748 1.00 98.75 114 LEU A CA 1
ATOM 911 C C . LEU A 1 114 ? 12.842 2.947 -22.398 1.00 98.75 114 LEU A C 1
ATOM 913 O O . LEU A 1 114 ? 13.453 2.791 -23.458 1.00 98.75 114 LEU A O 1
ATOM 917 N N . ARG A 1 115 ? 12.818 4.134 -21.775 1.00 98.56 115 ARG A N 1
ATOM 918 C CA . ARG A 1 115 ? 13.570 5.299 -22.270 1.00 98.56 115 ARG A CA 1
ATOM 919 C C . ARG A 1 115 ? 15.075 5.048 -22.236 1.00 98.56 115 ARG A C 1
ATOM 921 O O . ARG A 1 115 ? 15.755 5.384 -23.204 1.00 98.56 115 ARG A O 1
ATOM 928 N N . HIS A 1 116 ? 15.577 4.454 -21.159 1.00 98.69 116 HIS A N 1
ATOM 929 C CA . HIS A 1 116 ? 16.981 4.087 -21.016 1.00 98.69 116 HIS A CA 1
ATOM 930 C C . HIS A 1 116 ? 17.423 3.109 -22.115 1.00 98.69 116 HIS A C 1
ATOM 932 O O . HIS A 1 116 ? 18.393 3.377 -22.827 1.00 98.69 116 HIS A O 1
ATOM 938 N N . ASP A 1 117 ? 16.664 2.038 -22.338 1.00 98.69 117 ASP A N 1
ATOM 939 C CA . ASP A 1 117 ? 16.995 1.014 -23.332 1.00 98.69 117 ASP A CA 1
ATOM 940 C C . ASP A 1 117 ? 16.977 1.580 -24.758 1.00 98.69 117 ASP A C 1
ATOM 942 O O . ASP A 1 117 ? 17.847 1.267 -25.576 1.00 98.69 117 ASP A O 1
ATOM 946 N N . LYS A 1 118 ? 16.051 2.505 -25.044 1.00 98.69 118 LYS A N 1
ATOM 947 C CA . LYS A 1 118 ? 16.020 3.241 -26.315 1.00 98.69 118 LYS A CA 1
ATOM 948 C C . LYS A 1 118 ? 17.277 4.088 -26.527 1.00 98.69 118 LYS A C 1
ATOM 950 O O . LYS A 1 118 ? 17.803 4.125 -27.641 1.00 98.69 118 LYS A O 1
ATOM 955 N N . GLN A 1 119 ? 17.765 4.770 -25.489 1.00 98.69 119 GLN A N 1
ATOM 956 C CA . GLN A 1 119 ? 18.999 5.554 -25.593 1.00 98.69 119 GLN A CA 1
ATOM 957 C C . GLN A 1 119 ? 20.222 4.655 -25.774 1.00 98.69 119 GLN A C 1
ATOM 959 O O . GLN A 1 119 ? 21.067 4.954 -26.615 1.00 98.69 119 GLN A O 1
ATOM 964 N N . LEU A 1 120 ? 20.287 3.521 -25.071 1.00 98.62 120 LEU A N 1
ATOM 965 C CA . LEU A 1 120 ? 21.345 2.531 -25.275 1.00 98.62 120 LEU A CA 1
ATOM 966 C C . LEU A 1 120 ? 21.360 1.991 -26.707 1.00 98.62 120 LEU A C 1
ATOM 968 O O . LEU A 1 120 ? 22.425 1.917 -27.319 1.00 98.62 120 LEU A O 1
ATOM 972 N N . ALA A 1 121 ? 20.196 1.650 -27.264 1.00 98.69 121 ALA A N 1
ATOM 973 C CA . ALA A 1 121 ? 20.093 1.199 -28.649 1.00 98.69 121 ALA A CA 1
ATOM 974 C C . ALA A 1 121 ? 20.598 2.269 -29.630 1.00 98.69 121 ALA A C 1
ATOM 976 O O . ALA A 1 121 ? 21.376 1.968 -30.535 1.00 98.69 121 ALA A O 1
ATOM 977 N N . ARG A 1 122 ? 20.223 3.535 -29.409 1.00 98.62 122 ARG A N 1
ATOM 978 C CA . 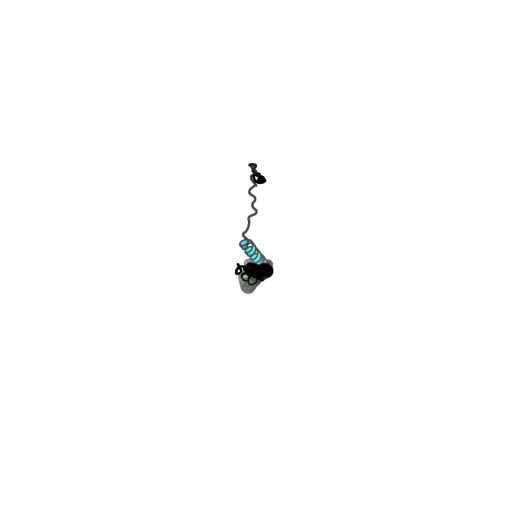ARG A 1 122 ? 20.683 4.665 -30.225 1.00 98.62 122 ARG A CA 1
ATOM 979 C C . ARG A 1 122 ? 22.194 4.882 -30.121 1.00 98.62 122 ARG A C 1
ATOM 981 O O . ARG A 1 122 ? 22.843 5.116 -31.136 1.00 98.62 122 ARG A O 1
ATOM 988 N N . LEU A 1 123 ? 22.757 4.786 -28.918 1.00 98.69 123 LEU A N 1
ATOM 989 C CA . LEU A 1 123 ? 24.194 4.928 -28.697 1.00 98.69 123 LEU A CA 1
ATOM 990 C C . LEU A 1 123 ? 24.980 3.826 -29.417 1.00 98.69 123 LEU A C 1
ATOM 992 O O . LEU A 1 123 ? 25.957 4.120 -30.101 1.00 98.69 123 LEU A O 1
ATOM 996 N N . ARG A 1 124 ? 24.522 2.571 -29.324 1.00 98.62 124 ARG A N 1
ATOM 997 C CA . ARG A 1 124 ? 25.129 1.440 -30.045 1.00 98.62 124 ARG A CA 1
ATOM 998 C C . ARG A 1 124 ? 25.079 1.638 -31.554 1.00 98.62 124 ARG A C 1
ATOM 1000 O O . ARG A 1 124 ? 26.084 1.415 -32.221 1.00 98.62 124 ARG A O 1
ATOM 1007 N N . PHE A 1 125 ? 23.940 2.095 -32.073 1.00 98.56 125 PHE A N 1
ATOM 1008 C CA . PHE A 1 125 ? 23.792 2.411 -33.490 1.00 98.56 125 PHE A CA 1
ATOM 1009 C C . PHE A 1 125 ? 24.811 3.463 -33.945 1.00 98.56 125 PHE A C 1
ATOM 1011 O O . PHE A 1 125 ? 25.505 3.254 -34.936 1.00 98.56 125 PHE A O 1
ATOM 1018 N N . PHE A 1 126 ? 24.952 4.568 -33.205 1.00 98.56 126 PHE A N 1
ATOM 1019 C CA . PHE A 1 126 ? 25.947 5.586 -33.544 1.00 98.56 126 PHE A CA 1
ATOM 1020 C C . PHE A 1 126 ? 27.379 5.065 -33.455 1.00 98.56 126 PHE A C 1
ATOM 1022 O O . PHE A 1 126 ? 28.177 5.387 -34.328 1.00 98.56 126 PHE A O 1
ATOM 1029 N N . GLY A 1 127 ? 27.694 4.239 -32.454 1.00 98.56 127 GLY A N 1
ATOM 1030 C CA . GLY A 1 127 ? 29.003 3.593 -32.353 1.00 98.56 127 GLY A CA 1
ATOM 1031 C C . GLY A 1 127 ? 29.330 2.756 -33.592 1.00 98.56 127 GLY A C 1
ATOM 1032 O O . GLY A 1 127 ? 30.394 2.920 -34.179 1.00 98.56 127 GLY A O 1
ATOM 1033 N N . GLN A 1 128 ? 28.386 1.929 -34.048 1.00 98.50 128 GLN A N 1
ATOM 1034 C CA . GLN A 1 128 ? 28.550 1.116 -35.259 1.00 98.50 128 GLN A CA 1
ATOM 1035 C C . GLN A 1 128 ? 28.681 1.966 -36.526 1.00 98.50 128 GLN A C 1
ATOM 1037 O O . GLN A 1 128 ? 29.553 1.711 -37.353 1.00 98.50 128 GLN A O 1
ATOM 1042 N N . ALA A 1 129 ? 27.833 2.985 -36.681 1.00 98.38 129 ALA A N 1
ATOM 1043 C CA . ALA A 1 129 ? 27.887 3.878 -37.833 1.00 98.38 129 ALA A CA 1
ATOM 1044 C C . ALA A 1 129 ? 29.222 4.637 -37.896 1.00 98.38 129 ALA A C 1
ATOM 1046 O O . ALA A 1 129 ? 29.790 4.800 -38.976 1.00 98.38 129 ALA A O 1
ATOM 1047 N N . LEU A 1 130 ? 29.737 5.071 -36.742 1.00 98.50 130 LEU A N 1
ATOM 1048 C CA . LEU A 1 130 ? 31.009 5.776 -36.650 1.00 98.50 130 LEU A CA 1
ATOM 1049 C C . LEU A 1 130 ? 32.184 4.857 -36.990 1.00 98.50 130 LEU A C 1
ATOM 1051 O O . LEU A 1 130 ? 33.017 5.247 -37.807 1.00 98.50 130 LEU A O 1
ATOM 1055 N N . GLU A 1 131 ? 32.215 3.633 -36.460 1.00 98.56 131 GLU A N 1
ATOM 1056 C CA . GLU A 1 131 ? 33.264 2.665 -36.803 1.00 98.56 131 GLU A CA 1
ATOM 1057 C C . GLU A 1 131 ? 33.233 2.313 -38.296 1.00 98.56 131 GLU A C 1
ATOM 1059 O O . GLU A 1 131 ? 34.249 2.415 -38.977 1.00 98.56 131 GLU A O 1
ATOM 1064 N N . SER A 1 132 ? 32.050 2.045 -38.854 1.00 98.31 132 SER A N 1
ATOM 1065 C CA . SER A 1 132 ? 31.902 1.778 -40.290 1.00 98.31 132 SER A CA 1
ATOM 1066 C C . SER A 1 132 ? 32.356 2.965 -41.153 1.00 98.31 132 SER A C 1
ATOM 1068 O O . SER A 1 132 ? 33.009 2.790 -42.185 1.00 98.31 132 SER A O 1
ATOM 1070 N N . SER A 1 133 ? 32.057 4.197 -40.725 1.00 98.19 133 SER A N 1
ATOM 1071 C CA . SER A 1 133 ? 32.514 5.403 -41.423 1.00 98.19 133 SER A CA 1
ATOM 1072 C C . SER A 1 133 ? 34.038 5.539 -41.403 1.00 98.19 133 SER A C 1
ATOM 1074 O O . SER A 1 133 ? 34.636 5.912 -42.414 1.00 98.19 133 SER A O 1
ATOM 1076 N N . ARG A 1 134 ? 34.661 5.183 -40.274 1.00 98.12 134 ARG A N 1
ATOM 1077 C CA . ARG A 1 134 ? 36.107 5.200 -40.068 1.00 98.12 134 ARG A CA 1
ATOM 1078 C C . ARG A 1 134 ? 36.795 4.155 -40.939 1.00 98.12 134 ARG A C 1
ATOM 1080 O O . ARG A 1 134 ? 37.738 4.503 -41.641 1.00 98.12 134 ARG A O 1
ATOM 1087 N N . GLU A 1 135 ? 36.305 2.919 -40.947 1.00 98.00 135 GLU A N 1
ATOM 1088 C CA . GLU A 1 135 ? 36.827 1.837 -41.795 1.00 98.00 135 GLU A CA 1
ATOM 1089 C C . GLU A 1 135 ? 36.781 2.217 -43.279 1.00 98.00 135 GLU A C 1
ATOM 1091 O O . GLU A 1 135 ? 37.766 2.066 -44.004 1.00 98.00 135 GLU A O 1
ATOM 1096 N N . ARG A 1 136 ? 35.661 2.794 -43.730 1.00 97.19 136 ARG A N 1
ATOM 1097 C CA . ARG A 1 136 ? 35.521 3.271 -45.110 1.00 97.19 136 ARG A CA 1
ATOM 1098 C C . ARG A 1 136 ? 36.492 4.409 -45.434 1.00 97.19 136 ARG A C 1
ATOM 1100 O O . ARG A 1 136 ? 37.055 4.424 -46.525 1.00 97.19 136 ARG A O 1
ATOM 1107 N N . LEU A 1 137 ? 36.685 5.357 -44.517 1.00 96.88 137 LEU A N 1
ATOM 1108 C CA . LEU A 1 137 ? 37.655 6.446 -44.674 1.00 96.88 137 LEU A CA 1
ATOM 1109 C C . LEU A 1 137 ? 39.088 5.920 -44.796 1.00 96.88 137 LEU A C 1
ATOM 1111 O O . LEU A 1 137 ? 39.813 6.368 -45.679 1.00 96.88 137 LEU A O 1
ATOM 1115 N N . ILE A 1 138 ? 39.468 4.954 -43.955 1.00 95.81 138 ILE A N 1
ATOM 1116 C CA . ILE A 1 138 ? 40.782 4.299 -44.010 1.00 95.81 138 ILE A CA 1
ATOM 1117 C C . ILE A 1 138 ? 40.973 3.621 -45.370 1.00 95.81 138 ILE A C 1
ATOM 1119 O O . ILE A 1 138 ? 41.946 3.911 -46.057 1.00 95.81 138 ILE A O 1
ATOM 1123 N N . SER A 1 139 ? 40.004 2.816 -45.818 1.00 94.19 139 SER A N 1
ATOM 1124 C CA . SER A 1 139 ? 40.076 2.135 -47.117 1.00 94.19 139 SER A CA 1
ATOM 1125 C C . SER A 1 139 ? 40.221 3.103 -48.299 1.00 94.19 139 SER A C 1
ATOM 1127 O O . SER A 1 139 ? 40.996 2.840 -49.219 1.00 94.19 139 SER A O 1
ATOM 1129 N N . LEU A 1 140 ? 39.501 4.231 -48.287 1.00 94.62 140 LEU A N 1
ATOM 1130 C CA . LEU A 1 140 ? 39.634 5.260 -49.323 1.00 94.62 140 LEU A CA 1
ATOM 1131 C C . LEU A 1 140 ? 41.021 5.908 -49.311 1.00 94.62 140 LEU A C 1
ATOM 1133 O O . LEU A 1 140 ? 41.576 6.170 -50.378 1.00 94.62 140 LEU A O 1
ATOM 1137 N N . LEU A 1 141 ? 41.570 6.159 -48.122 1.00 93.50 141 LEU A N 1
ATOM 1138 C CA . LEU A 1 141 ? 42.897 6.742 -47.963 1.00 93.50 141 LEU A CA 1
ATOM 1139 C C . LEU A 1 141 ? 43.989 5.780 -48.449 1.00 93.50 141 LEU A C 1
ATOM 1141 O O . LEU A 1 141 ? 44.876 6.199 -49.186 1.00 93.50 141 LEU A O 1
ATOM 1145 N N . ASP A 1 142 ? 43.885 4.495 -48.107 1.00 91.12 142 ASP A N 1
ATOM 1146 C CA . ASP A 1 142 ? 44.804 3.452 -48.573 1.00 91.12 142 ASP A CA 1
ATOM 1147 C C . ASP A 1 142 ? 44.777 3.323 -50.101 1.00 91.12 142 ASP A C 1
ATOM 1149 O O . ASP A 1 142 ? 45.824 3.258 -50.743 1.00 91.12 142 ASP A O 1
ATOM 1153 N N . ASN A 1 143 ? 43.583 3.354 -50.703 1.00 87.50 143 ASN A N 1
ATOM 1154 C CA . ASN A 1 143 ? 43.427 3.287 -52.154 1.00 87.50 143 ASN A CA 1
ATOM 1155 C C . ASN A 1 143 ? 43.984 4.536 -52.862 1.00 87.50 143 ASN A C 1
ATOM 1157 O O . ASN A 1 143 ? 44.497 4.436 -53.974 1.00 87.50 143 ASN A O 1
ATOM 1161 N N . TRP A 1 144 ? 43.912 5.710 -52.224 1.00 85.94 144 TRP A N 1
ATOM 1162 C CA . TRP A 1 144 ? 44.527 6.941 -52.732 1.00 85.94 144 TRP A CA 1
ATOM 1163 C C . TRP A 1 144 ? 46.057 6.907 -52.650 1.00 85.94 144 TRP A C 1
ATOM 1165 O O . TRP A 1 144 ? 46.740 7.405 -53.541 1.00 85.94 144 TRP A O 1
ATOM 1175 N N . ASN A 1 145 ? 46.602 6.307 -51.592 1.00 77.56 145 ASN A N 1
ATOM 1176 C CA . ASN A 1 145 ? 48.043 6.154 -51.396 1.00 77.56 145 ASN A CA 1
ATOM 1177 C C . ASN A 1 145 ? 48.651 5.004 -52.217 1.00 77.56 145 ASN A C 1
ATOM 1179 O O . ASN A 1 145 ? 49.857 4.767 -52.131 1.00 77.56 145 ASN A O 1
ATOM 1183 N N . TYR A 1 146 ? 47.846 4.284 -53.003 1.00 62.88 146 TYR A N 1
ATOM 1184 C CA . TYR A 1 146 ? 48.324 3.212 -53.863 1.00 62.88 146 TYR A CA 1
ATOM 1185 C C . TYR A 1 146 ? 49.124 3.799 -55.039 1.00 62.88 146 TYR A C 1
ATOM 1187 O O . TYR A 1 146 ? 48.558 4.529 -55.860 1.00 62.88 146 TYR A O 1
ATOM 1195 N N . PRO A 1 147 ? 50.429 3.498 -55.175 1.00 63.16 147 PRO A N 1
ATOM 1196 C CA . PRO A 1 147 ? 51.209 3.978 -56.301 1.00 63.16 147 PRO A CA 1
ATOM 1197 C C . PRO A 1 147 ? 50.742 3.239 -57.557 1.00 63.16 147 PRO A C 1
ATOM 1199 O O . PRO A 1 147 ? 51.122 2.096 -57.811 1.00 63.16 147 PRO A O 1
ATOM 1202 N N . TYR A 1 148 ? 49.910 3.892 -58.367 1.00 56.53 148 TYR A N 1
ATOM 1203 C CA . TYR A 1 148 ? 49.655 3.443 -59.729 1.00 56.53 148 TYR A CA 1
ATOM 1204 C C . TYR A 1 148 ? 50.968 3.592 -60.512 1.00 56.53 148 TYR A C 1
ATOM 1206 O O . TYR A 1 148 ? 51.304 4.666 -61.001 1.00 56.53 148 TYR A O 1
ATOM 1214 N N . SER A 1 149 ? 51.735 2.507 -60.608 1.00 58.31 149 SER A N 1
ATOM 1215 C CA . SER A 1 149 ? 52.859 2.373 -61.535 1.00 58.31 149 SER A CA 1
ATOM 1216 C C . SER A 1 149 ? 52.488 1.385 -62.644 1.00 58.31 149 SER A C 1
ATOM 1218 O O . SER A 1 149 ? 52.887 0.219 -62.588 1.00 58.31 149 SER A O 1
ATOM 1220 N N . PRO A 1 150 ? 51.763 1.808 -63.693 1.00 46.25 150 PRO A N 1
ATOM 1221 C CA . PRO A 1 150 ? 51.816 1.124 -64.964 1.00 46.25 150 PRO A CA 1
ATOM 1222 C C . PRO A 1 150 ? 52.940 1.766 -65.787 1.00 46.25 150 PRO A C 1
ATOM 1224 O O . PRO A 1 150 ? 52.770 2.803 -66.417 1.00 46.25 150 PRO A O 1
ATOM 1227 N N . ASN A 1 151 ? 54.099 1.111 -65.770 1.00 51.22 151 ASN A N 1
ATOM 1228 C CA . ASN A 1 151 ? 55.088 1.140 -66.848 1.00 51.22 151 ASN A CA 1
ATOM 1229 C C . ASN A 1 151 ? 55.648 2.512 -67.274 1.00 51.22 151 ASN A C 1
ATOM 1231 O O . ASN A 1 151 ? 55.417 2.974 -68.385 1.00 51.22 151 ASN A O 1
ATOM 1235 N N . LEU A 1 152 ? 56.543 3.069 -66.455 1.00 50.59 152 LEU A N 1
ATOM 1236 C CA . LEU A 1 152 ? 57.649 3.918 -66.939 1.00 50.59 152 LEU A CA 1
ATOM 1237 C C . LEU A 1 152 ? 58.982 3.149 -67.028 1.00 50.59 152 LEU A C 1
ATOM 1239 O O . LEU A 1 152 ? 60.030 3.738 -67.261 1.00 50.59 152 LEU A O 1
ATOM 1243 N N . VAL A 1 153 ? 58.948 1.819 -66.883 1.00 47.53 153 VAL A N 1
ATOM 1244 C CA . VAL A 1 153 ? 60.129 0.940 -67.003 1.00 47.53 153 VAL A CA 1
ATOM 1245 C C . VAL A 1 153 ? 60.466 0.612 -68.471 1.00 47.53 153 VAL A C 1
ATOM 1247 O O . VAL A 1 153 ? 61.543 0.107 -68.752 1.00 47.53 153 VAL A O 1
ATOM 1250 N N . GLY A 1 154 ? 59.597 0.952 -69.430 1.00 48.66 154 GLY A N 1
ATOM 1251 C CA . GLY A 1 154 ? 59.827 0.693 -70.859 1.00 48.66 154 GLY A CA 1
ATOM 1252 C C . GLY A 1 154 ? 60.431 1.845 -71.677 1.00 48.66 154 GLY A C 1
ATOM 1253 O O . GLY A 1 154 ? 60.668 1.650 -72.863 1.00 48.66 154 GLY A O 1
ATOM 1254 N N . LEU A 1 155 ? 60.649 3.039 -71.104 1.00 48.31 155 LEU A N 1
ATOM 1255 C CA . LEU A 1 155 ? 61.054 4.237 -71.873 1.00 48.31 155 LEU A CA 1
ATOM 1256 C C . LEU A 1 155 ? 62.513 4.683 -71.639 1.00 48.31 155 LEU A C 1
ATOM 1258 O O . LEU A 1 155 ? 62.948 5.663 -72.235 1.00 48.31 155 LEU A O 1
ATOM 1262 N N . LEU A 1 156 ? 63.283 3.997 -70.785 1.00 48.81 156 LEU A N 1
ATOM 1263 C CA . LEU A 1 156 ? 64.678 4.378 -70.507 1.00 48.81 156 LEU A CA 1
ATOM 1264 C C . LEU A 1 156 ? 65.713 3.671 -71.408 1.00 48.81 156 LEU A C 1
ATOM 1266 O O . LEU A 1 156 ? 66.885 4.024 -71.356 1.00 48.81 156 LEU A O 1
ATOM 1270 N N . ASP A 1 157 ? 65.292 2.727 -72.258 1.00 49.94 157 ASP A N 1
ATOM 1271 C CA . ASP A 1 157 ? 66.187 2.008 -73.187 1.00 49.94 157 ASP A CA 1
ATOM 1272 C C . ASP A 1 157 ? 66.319 2.676 -74.573 1.00 49.94 157 ASP A C 1
ATOM 1274 O O . ASP A 1 157 ? 67.040 2.177 -75.430 1.00 49.94 157 ASP A O 1
ATOM 1278 N N . VAL A 1 158 ? 65.667 3.824 -74.811 1.00 57.00 158 VAL A N 1
ATOM 1279 C CA . VAL A 1 158 ? 65.672 4.507 -76.127 1.00 57.00 158 VAL A CA 1
ATOM 1280 C C . VAL A 1 158 ? 66.632 5.711 -76.191 1.00 57.00 158 VAL A C 1
ATOM 1282 O O . VAL A 1 158 ? 66.846 6.266 -77.260 1.00 57.00 158 VAL A O 1
ATOM 1285 N N . ILE A 1 159 ? 67.287 6.111 -75.092 1.00 50.62 159 ILE A N 1
ATOM 1286 C CA . ILE A 1 159 ? 68.190 7.289 -75.075 1.00 50.62 159 ILE A CA 1
ATOM 1287 C C . ILE A 1 159 ? 69.659 6.863 -74.912 1.00 50.62 159 ILE A C 1
ATOM 1289 O O . ILE A 1 159 ? 70.393 7.391 -74.076 1.00 50.62 159 ILE A O 1
ATOM 1293 N N . ARG A 1 160 ? 70.102 5.863 -75.683 1.00 51.91 160 ARG A N 1
ATOM 1294 C CA . ARG A 1 160 ? 71.530 5.519 -75.776 1.00 51.91 160 ARG A CA 1
ATOM 1295 C C . ARG A 1 160 ? 71.926 4.918 -77.127 1.00 51.91 160 ARG A C 1
ATOM 1297 O O . ARG A 1 160 ? 72.598 3.895 -77.157 1.00 51.91 160 ARG A O 1
ATOM 1304 N N . GLU A 1 161 ? 71.544 5.575 -78.215 1.00 47.19 161 GLU A N 1
ATOM 1305 C CA . GLU A 1 161 ? 72.263 5.500 -79.493 1.00 47.19 161 GLU A CA 1
ATOM 1306 C C . GLU A 1 161 ? 72.256 6.886 -80.151 1.00 47.19 161 GLU A C 1
ATOM 1308 O O . GLU A 1 161 ? 71.239 7.303 -80.695 1.00 47.19 161 GLU A O 1
ATOM 1313 N N . GLU A 1 162 ? 73.369 7.612 -80.005 1.00 40.12 162 GLU A N 1
ATOM 1314 C CA . GLU A 1 162 ? 74.081 8.359 -81.063 1.00 40.12 162 GLU A CA 1
ATOM 1315 C C . GLU A 1 162 ? 75.423 8.881 -80.526 1.00 40.12 162 GLU A C 1
ATOM 1317 O O . GLU A 1 162 ? 75.445 9.466 -79.416 1.00 40.12 162 GLU A O 1
#